Protein AF-A0A3M9YGZ4-F1 (afdb_monomer)

pLDDT: mean 91.63, std 4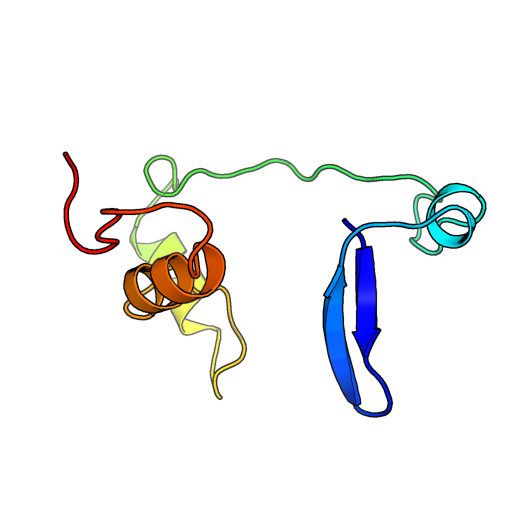.52, range [63.75, 95.88]

Radius of gyration: 16.5 Å; Cα contacts (8 Å, |Δi|>4): 45; chains: 1; bounding box: 38×33×35 Å

Foldseek 3Di:
DDWDDDPDDDTDDDDDDPCCCVAVPDPVRDDDDDDDADPVRPPDVVVVVVQQVVDDPPPDPCPPPNVQVVVCVVCDPVDPPDRSVDDD

Solvent-accessible surface area (backbone atoms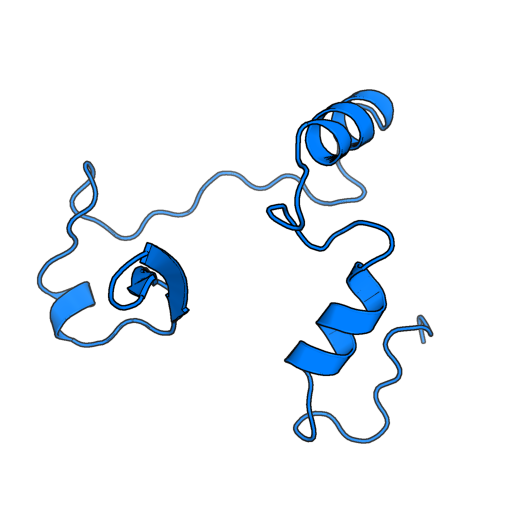 only — not comparable to full-atom values): 5944 Å² total; per-residue (Å²): 113,40,84,42,76,46,84,94,81,50,68,47,78,43,80,64,51,71,64,52,72,76,53,42,84,55,96,78,58,54,96,80,81,76,91,82,75,50,89,93,59,53,96,42,68,69,57,53,51,52,60,59,68,72,41,60,95,90,53,66,81,66,76,60,93,50,25,42,61,53,48,44,64,71,44,54,85,80,48,82,91,71,55,59,87,61,92,129

Mean predicted aligned error: 4.49 Å

Structure (mmCIF, N/CA/C/O backbone):
data_AF-A0A3M9YGZ4-F1
#
_entry.id   AF-A0A3M9YGZ4-F1
#
loop_
_atom_site.group_PDB
_atom_site.id
_atom_site.type_symbol
_atom_site.label_atom_id
_atom_site.label_alt_id
_atom_site.label_comp_id
_atom_site.label_asym_id
_atom_site.label_entity_id
_atom_site.label_seq_id
_atom_site.pdbx_PDB_ins_code
_atom_site.Cartn_x
_atom_site.Cartn_y
_atom_site.Cartn_z
_atom_site.occupancy
_atom_site.B_iso_or_equiv
_atom_site.auth_seq_id
_atom_site.auth_comp_id
_atom_site.auth_asym_id
_atom_site.auth_atom_id
_atom_site.pdbx_PDB_model_num
ATOM 1 N N . MET A 1 1 ? 9.738 -3.274 -3.684 1.00 93.00 1 MET A N 1
ATOM 2 C CA . MET A 1 1 ? 8.690 -2.346 -4.153 1.00 93.00 1 MET A CA 1
ATOM 3 C C . MET A 1 1 ? 9.301 -0.963 -4.213 1.00 93.00 1 MET A C 1
ATOM 5 O O . MET A 1 1 ? 10.039 -0.629 -3.292 1.00 93.00 1 MET A O 1
ATOM 9 N N . VAL A 1 2 ? 9.019 -0.193 -5.257 1.00 94.50 2 VAL A N 1
ATOM 10 C CA . VAL A 1 2 ? 9.396 1.224 -5.336 1.00 94.50 2 VAL A CA 1
ATOM 11 C C . VAL A 1 2 ? 8.143 2.073 -5.439 1.00 94.50 2 VAL A C 1
ATOM 13 O O . VAL A 1 2 ? 7.200 1.686 -6.123 1.00 94.50 2 VAL A O 1
ATOM 16 N N . TYR A 1 3 ? 8.140 3.205 -4.743 1.00 92.38 3 TYR A N 1
ATOM 17 C CA . TYR A 1 3 ? 7.170 4.272 -4.945 1.00 92.38 3 TYR A CA 1
ATOM 18 C C . TYR A 1 3 ? 7.811 5.270 -5.899 1.00 92.38 3 TYR A C 1
ATOM 20 O O . TYR A 1 3 ? 8.829 5.867 -5.553 1.00 92.38 3 TYR A O 1
ATOM 28 N N . HIS A 1 4 ? 7.269 5.407 -7.103 1.00 89.88 4 HIS A N 1
ATOM 29 C CA . HIS A 1 4 ? 7.840 6.291 -8.113 1.00 89.88 4 HIS A CA 1
ATOM 30 C C . HIS A 1 4 ? 6.783 7.224 -8.668 1.00 89.88 4 HIS A C 1
ATOM 32 O O . HIS A 1 4 ? 5.588 6.928 -8.635 1.00 89.88 4 HIS A O 1
ATOM 38 N N . LYS A 1 5 ? 7.244 8.352 -9.206 1.00 89.00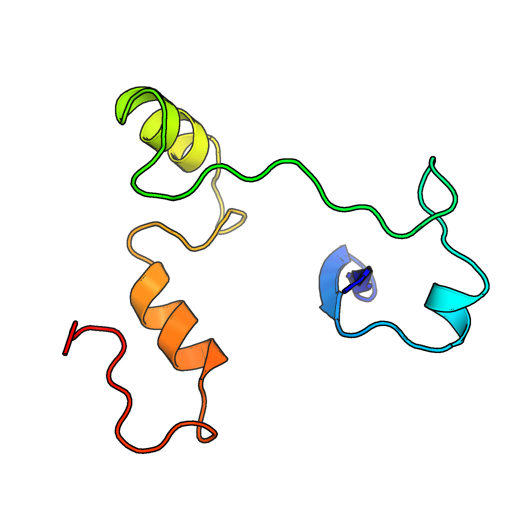 5 LYS A N 1
ATOM 39 C CA . LYS A 1 5 ? 6.391 9.228 -9.993 1.00 89.00 5 LYS A CA 1
ATOM 40 C C . LYS A 1 5 ? 6.032 8.514 -11.293 1.00 89.00 5 LYS A C 1
ATOM 42 O O . LYS A 1 5 ? 6.918 8.100 -12.044 1.00 89.00 5 LYS A O 1
ATOM 47 N N . ASP A 1 6 ? 4.740 8.364 -11.532 1.00 84.69 6 ASP A N 1
ATOM 48 C CA . ASP A 1 6 ? 4.207 7.887 -12.793 1.00 84.69 6 ASP A CA 1
ATOM 49 C C . ASP A 1 6 ? 3.897 9.092 -13.682 1.00 84.69 6 ASP A C 1
ATOM 51 O O . ASP A 1 6 ? 3.042 9.937 -13.386 1.00 84.69 6 ASP A O 1
ATOM 55 N N . SER A 1 7 ? 4.652 9.186 -14.774 1.00 81.81 7 SER A N 1
ATOM 56 C CA . SER A 1 7 ? 4.496 10.221 -15.789 1.00 81.81 7 SER A CA 1
ATOM 57 C C . SER A 1 7 ? 4.456 11.639 -15.186 1.00 81.81 7 SER A C 1
ATOM 59 O O . SER A 1 7 ? 5.321 12.025 -14.394 1.00 81.81 7 SER A O 1
ATOM 61 N N . ALA A 1 8 ? 3.487 12.468 -15.590 1.00 78.69 8 ALA A N 1
ATOM 62 C CA . ALA A 1 8 ? 3.496 13.894 -15.288 1.00 78.69 8 ALA A CA 1
ATOM 63 C C . ALA A 1 8 ? 2.983 14.270 -13.884 1.00 78.69 8 ALA A C 1
ATOM 65 O O . ALA A 1 8 ? 3.293 15.379 -13.441 1.00 78.69 8 ALA A O 1
ATOM 66 N N . GLY A 1 9 ? 2.255 13.410 -13.154 1.00 81.12 9 GLY A N 1
ATOM 67 C CA . GLY A 1 9 ? 1.494 13.908 -11.995 1.00 81.12 9 GLY A CA 1
ATOM 68 C C . GLY A 1 9 ? 1.114 12.946 -10.872 1.00 81.12 9 GLY A C 1
ATOM 69 O O . GLY A 1 9 ? 0.845 13.431 -9.776 1.00 81.12 9 GLY A O 1
ATOM 70 N N . THR A 1 10 ? 1.106 11.631 -11.075 1.00 88.06 10 THR A N 1
ATOM 71 C CA . THR A 1 10 ? 0.717 10.673 -10.025 1.00 88.06 10 THR A CA 1
ATOM 72 C C . THR A 1 10 ? 1.923 9.878 -9.550 1.00 88.06 10 THR A C 1
ATOM 74 O O . THR A 1 10 ? 3.021 10.005 -10.087 1.00 88.06 10 THR A O 1
ATOM 77 N N . HIS A 1 11 ? 1.751 9.103 -8.487 1.00 90.81 11 HIS A N 1
ATOM 78 C CA . HIS A 1 11 ? 2.738 8.115 -8.079 1.00 90.81 11 HIS A CA 1
ATOM 79 C C . HIS A 1 11 ? 2.076 6.749 -8.021 1.00 90.81 11 HIS A C 1
ATOM 81 O O . HIS A 1 11 ? 0.889 6.646 -7.705 1.00 90.81 11 HIS A O 1
ATOM 87 N N . CYS A 1 12 ? 2.851 5.706 -8.287 1.00 92.25 12 CYS A N 1
ATOM 88 C CA . CYS A 1 12 ? 2.395 4.335 -8.141 1.00 92.25 12 CYS A CA 1
ATOM 89 C C . CYS A 1 12 ? 3.506 3.440 -7.589 1.00 92.25 12 CYS A C 1
ATOM 91 O O . CYS A 1 12 ? 4.683 3.814 -7.505 1.00 92.25 12 CYS A O 1
ATOM 93 N N . PHE A 1 13 ? 3.087 2.257 -7.147 1.00 93.19 13 PHE A N 1
ATOM 94 C CA . PHE A 1 13 ? 3.994 1.205 -6.732 1.00 93.19 13 PHE A CA 1
ATOM 95 C C . PHE A 1 13 ? 4.269 0.260 -7.895 1.00 93.19 13 PHE A C 1
ATOM 97 O O . PHE A 1 13 ? 3.353 -0.129 -8.616 1.00 93.19 13 PHE A O 1
ATOM 104 N N . ARG A 1 14 ? 5.524 -0.169 -8.026 1.00 94.25 14 ARG A N 1
ATOM 105 C CA . ARG A 1 14 ? 5.914 -1.259 -8.929 1.00 94.25 14 ARG A CA 1
ATOM 106 C C . ARG A 1 14 ? 7.035 -2.103 -8.336 1.00 94.25 14 ARG A C 1
ATOM 108 O O . ARG A 1 14 ? 7.715 -1.706 -7.377 1.00 94.25 14 ARG A O 1
ATOM 115 N N . PHE A 1 15 ? 7.271 -3.263 -8.940 1.00 95.44 15 PHE A N 1
ATOM 116 C CA . PHE A 1 15 ? 8.474 -4.037 -8.663 1.00 95.44 15 PHE A CA 1
ATOM 117 C C . PHE A 1 15 ? 9.730 -3.233 -9.023 1.00 95.44 15 PHE A C 1
ATOM 119 O O . PHE A 1 15 ? 9.754 -2.480 -10.000 1.00 95.44 15 PHE A O 1
ATOM 126 N N . ALA A 1 16 ? 10.752 -3.369 -8.178 1.00 94.94 16 ALA A N 1
ATOM 127 C CA . ALA A 1 16 ? 12.050 -2.747 -8.403 1.00 94.94 16 ALA A CA 1
ATOM 128 C C . ALA A 1 16 ? 12.760 -3.433 -9.579 1.00 94.94 16 ALA A C 1
ATOM 130 O O . ALA A 1 16 ? 12.578 -4.633 -9.786 1.00 94.94 16 ALA A O 1
ATOM 131 N N . ASN A 1 17 ? 13.577 -2.682 -10.307 1.00 93.75 17 ASN A N 1
ATOM 132 C CA . ASN A 1 17 ? 14.506 -3.191 -11.311 1.00 93.75 17 ASN A CA 1
ATOM 133 C C . ASN A 1 17 ? 15.965 -2.954 -10.870 1.00 93.75 17 ASN A C 1
ATOM 135 O O . ASN A 1 17 ? 16.217 -2.382 -9.808 1.00 93.75 17 ASN A O 1
ATOM 139 N N . ASP A 1 18 ? 16.929 -3.372 -11.693 1.00 95.88 18 ASP A N 1
ATOM 140 C CA . ASP A 1 18 ? 18.359 -3.258 -11.373 1.00 95.88 18 ASP A CA 1
ATOM 141 C C . ASP A 1 18 ? 18.823 -1.810 -11.142 1.00 95.88 18 ASP A C 1
ATOM 143 O O . ASP A 1 18 ? 19.695 -1.573 -10.306 1.00 95.88 18 ASP A O 1
ATOM 147 N N . ALA A 1 19 ? 18.224 -0.830 -11.830 1.00 91.94 19 ALA A N 1
ATOM 148 C CA . ALA A 1 19 ? 18.549 0.582 -11.636 1.00 91.94 19 ALA A CA 1
ATOM 149 C C . ALA A 1 19 ? 18.081 1.083 -10.261 1.00 91.94 19 ALA A C 1
ATOM 151 O O . ALA A 1 19 ? 18.834 1.768 -9.573 1.00 91.94 19 ALA A O 1
ATOM 152 N N . ASP A 1 20 ? 16.884 0.676 -9.826 1.00 93.44 20 ASP A N 1
ATOM 153 C CA . ASP A 1 20 ? 16.372 1.013 -8.493 1.00 93.44 20 ASP A CA 1
ATOM 154 C C . ASP A 1 20 ? 17.226 0.374 -7.381 1.00 93.44 20 ASP A C 1
ATOM 156 O O . ASP A 1 20 ? 17.417 0.961 -6.317 1.00 93.44 20 ASP A O 1
ATOM 160 N N . ILE A 1 21 ? 17.735 -0.842 -7.617 1.00 92.44 21 ILE A N 1
ATOM 161 C CA . ILE A 1 21 ? 18.572 -1.573 -6.654 1.00 92.44 21 ILE A CA 1
ATOM 162 C C . ILE A 1 21 ? 19.964 -0.941 -6.551 1.00 92.44 21 ILE A C 1
ATOM 164 O O . ILE A 1 21 ? 20.486 -0.786 -5.448 1.00 92.44 21 ILE A O 1
ATOM 168 N N . GLY A 1 22 ? 20.561 -0.577 -7.688 1.00 90.50 22 GLY A N 1
ATOM 169 C CA . GLY A 1 22 ? 21.891 0.032 -7.751 1.00 90.50 22 GLY A CA 1
ATOM 170 C C . GLY A 1 22 ? 21.933 1.511 -7.355 1.00 90.50 22 GLY A C 1
ATOM 171 O O . GLY A 1 22 ? 23.012 2.022 -7.062 1.00 90.50 22 GLY A O 1
ATOM 172 N N . GLY A 1 23 ? 20.784 2.194 -7.335 1.00 89.88 23 GLY A N 1
ATOM 173 C CA . GLY A 1 23 ? 20.680 3.635 -7.102 1.00 89.88 23 GLY A CA 1
ATOM 174 C C . GLY A 1 23 ? 19.448 4.018 -6.288 1.00 89.88 23 GLY A C 1
ATOM 175 O O . GLY A 1 23 ? 18.575 4.722 -6.782 1.00 89.88 23 GLY A O 1
ATOM 176 N N . VAL A 1 24 ? 19.370 3.566 -5.033 1.00 92.25 24 VAL A N 1
ATOM 177 C CA . VAL A 1 24 ? 18.249 3.913 -4.148 1.00 92.25 24 VAL A CA 1
ATOM 178 C C . VA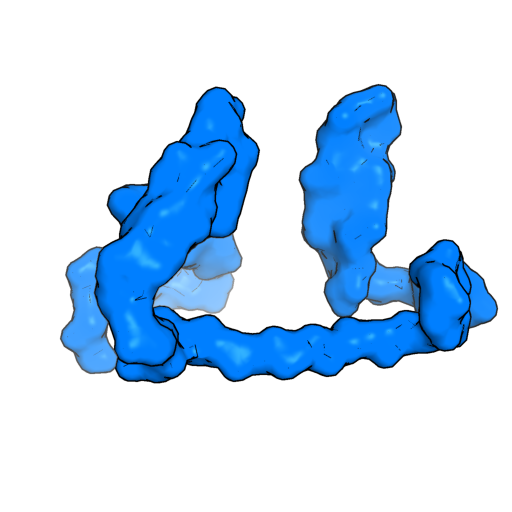L A 1 24 ? 18.232 5.422 -3.865 1.00 92.25 24 VAL A C 1
ATOM 180 O O . VAL A 1 24 ? 19.141 5.949 -3.229 1.00 92.25 24 VAL A O 1
ATOM 183 N N . GLU A 1 25 ? 17.170 6.109 -4.288 1.00 90.00 25 GLU A N 1
ATOM 184 C CA . GLU A 1 25 ? 17.064 7.579 -4.225 1.00 90.00 25 GLU A CA 1
ATOM 185 C C . GLU A 1 25 ? 16.548 8.133 -2.885 1.00 90.00 25 GLU A C 1
ATOM 187 O O . GLU A 1 25 ? 16.551 9.345 -2.661 1.00 90.00 25 GLU A O 1
ATOM 192 N N . ASN A 1 26 ? 16.056 7.275 -1.986 1.00 89.62 26 ASN A N 1
ATOM 193 C CA . ASN A 1 26 ? 15.547 7.739 -0.698 1.00 89.62 26 ASN A CA 1
ATOM 194 C C . ASN A 1 26 ? 16.679 8.250 0.211 1.00 89.62 26 ASN A C 1
ATOM 196 O O . ASN A 1 26 ? 17.850 7.921 0.039 1.00 89.62 26 ASN A O 1
ATOM 200 N N . PHE A 1 27 ? 16.311 9.028 1.231 1.00 90.44 27 PHE A N 1
ATOM 201 C CA . PHE A 1 27 ? 17.264 9.632 2.167 1.00 90.44 27 PHE A CA 1
ATOM 202 C C . PHE A 1 27 ? 18.218 8.621 2.830 1.00 90.44 27 PHE A C 1
ATOM 204 O O . PHE A 1 27 ? 19.354 8.964 3.146 1.00 90.44 27 PHE A O 1
ATOM 211 N N . SER A 1 28 ? 17.777 7.378 3.046 1.00 91.62 28 SER A N 1
ATOM 212 C CA . SER A 1 28 ? 18.591 6.336 3.677 1.00 91.62 28 SER A CA 1
ATOM 213 C C . SER A 1 28 ? 19.501 5.576 2.707 1.00 91.62 28 SER A C 1
ATOM 215 O O . SER A 1 28 ? 20.235 4.698 3.162 1.00 91.62 28 SER A O 1
ATOM 217 N N . GLY A 1 29 ? 19.434 5.842 1.396 1.00 92.94 29 GLY A N 1
ATOM 218 C CA . GLY A 1 29 ? 20.221 5.149 0.367 1.00 92.94 29 GLY A CA 1
ATOM 219 C C . GLY A 1 29 ? 20.052 3.625 0.377 1.00 92.94 29 GLY A C 1
ATOM 220 O O . GLY A 1 29 ? 20.973 2.894 0.025 1.00 92.94 29 GLY A O 1
ATOM 221 N N . SER A 1 30 ? 18.915 3.122 0.865 1.00 94.44 30 SER A N 1
ATOM 222 C CA . SER A 1 30 ? 18.695 1.692 1.120 1.00 94.44 30 SER A CA 1
ATOM 223 C C . SER A 1 30 ? 17.212 1.326 1.095 1.00 94.44 30 SER A C 1
ATOM 225 O O . SER A 1 30 ? 16.345 2.163 1.361 1.00 94.44 30 SER A O 1
ATOM 227 N N . PHE A 1 31 ? 16.898 0.064 0.781 1.00 93.81 31 PHE A N 1
ATOM 228 C CA . PHE A 1 31 ? 15.536 -0.446 0.934 1.00 93.81 31 PHE A CA 1
ATOM 229 C C . PHE A 1 31 ? 15.127 -0.390 2.404 1.00 93.81 31 PHE A C 1
ATOM 231 O O . PHE A 1 31 ? 15.827 -0.896 3.280 1.00 93.81 31 PHE A O 1
ATOM 238 N N . TYR A 1 32 ? 13.970 0.210 2.661 1.00 92.25 32 TYR A N 1
ATOM 239 C CA . TYR A 1 32 ? 13.463 0.424 4.006 1.00 92.25 32 TYR A CA 1
ATOM 240 C C . TYR A 1 32 ? 12.193 -0.389 4.243 1.00 92.25 32 TYR A C 1
ATOM 242 O O . TYR A 1 32 ? 11.322 -0.480 3.376 1.00 92.25 32 TYR A O 1
ATOM 250 N N . LYS A 1 33 ? 12.081 -0.952 5.446 1.00 92.81 33 LYS A N 1
ATOM 251 C CA . LYS A 1 33 ? 10.864 -1.588 5.941 1.00 92.81 33 LYS A CA 1
ATOM 252 C C . LYS A 1 33 ? 10.414 -0.852 7.195 1.00 92.81 33 LYS A C 1
ATOM 254 O O . LYS A 1 33 ? 11.056 -0.957 8.238 1.00 92.81 33 LYS A O 1
ATOM 259 N N . SER A 1 34 ? 9.308 -0.125 7.084 1.00 90.81 34 SER A N 1
ATOM 260 C CA . SER A 1 34 ? 8.687 0.546 8.223 1.00 90.81 34 SER A CA 1
ATOM 261 C C . SER A 1 34 ? 8.188 -0.470 9.257 1.00 90.81 34 SER A C 1
ATOM 263 O O . SER A 1 34 ? 7.774 -1.573 8.878 1.00 90.81 34 SER A O 1
ATOM 265 N N . PRO A 1 35 ? 8.144 -0.104 10.549 1.00 94.12 35 PRO A N 1
ATOM 266 C CA . PRO A 1 35 ? 7.301 -0.796 11.517 1.00 94.12 35 PRO A CA 1
ATOM 267 C C . PRO A 1 35 ? 5.855 -0.861 11.011 1.00 94.12 35 PRO A C 1
ATOM 269 O O . PRO A 1 35 ? 5.355 0.100 10.426 1.00 94.12 35 PRO A O 1
ATOM 272 N N . LEU A 1 36 ? 5.192 -1.998 11.222 1.00 92.19 36 LEU A N 1
ATOM 273 C CA . LEU A 1 36 ? 3.836 -2.245 10.735 1.00 92.19 36 LEU A CA 1
ATOM 274 C C . LEU A 1 36 ? 2.858 -2.332 11.903 1.00 92.19 36 LEU A C 1
ATOM 276 O O . LEU A 1 36 ? 3.170 -2.917 12.940 1.00 92.19 36 LEU A O 1
ATOM 280 N N . VAL A 1 37 ? 1.659 -1.796 11.695 1.00 91.62 37 VAL A N 1
ATOM 281 C CA . VAL A 1 37 ? 0.514 -1.959 12.594 1.00 91.62 37 VAL A CA 1
ATOM 282 C C . VAL A 1 37 ? -0.550 -2.733 11.829 1.00 91.62 37 VAL A C 1
ATOM 284 O O . VAL A 1 37 ? -1.054 -2.260 10.812 1.00 91.62 37 VAL A O 1
ATOM 287 N N . GLY A 1 38 ? -0.855 -3.948 12.285 1.00 91.44 38 GLY A N 1
ATOM 288 C CA . GLY A 1 38 ? -1.900 -4.775 11.683 1.00 91.44 38 GLY A CA 1
ATOM 289 C C . GLY A 1 38 ? -3.293 -4.196 11.930 1.00 91.44 38 GLY A C 1
ATOM 290 O O . GLY A 1 38 ? -3.516 -3.528 12.939 1.00 91.44 38 GLY A O 1
ATOM 291 N N . TRP A 1 39 ? -4.249 -4.487 11.042 1.00 91.31 39 TRP A N 1
ATOM 292 C CA . TRP A 1 39 ? -5.629 -3.986 11.140 1.00 91.31 39 TRP A CA 1
ATOM 293 C C . TRP A 1 39 ? -6.294 -4.290 12.492 1.00 91.31 39 TRP A C 1
ATOM 295 O O . TRP A 1 39 ? -6.925 -3.413 13.084 1.00 91.31 39 TRP A O 1
ATOM 305 N N . LEU A 1 40 ? -6.089 -5.508 13.005 1.00 91.12 40 LEU A N 1
ATOM 306 C CA . LEU A 1 40 ? -6.589 -5.974 14.307 1.00 91.12 40 LEU A CA 1
ATOM 307 C C . LEU A 1 40 ? -5.672 -5.606 15.488 1.00 91.12 40 LEU A C 1
ATOM 309 O O . LEU A 1 40 ? -5.979 -5.923 16.631 1.00 91.12 40 LEU A O 1
ATOM 313 N N . SER A 1 41 ? -4.537 -4.954 15.226 1.00 93.75 41 SER A N 1
ATOM 314 C CA . SER A 1 41 ? -3.538 -4.564 16.233 1.00 93.75 41 SER A CA 1
ATOM 315 C C . SER A 1 41 ? -3.415 -3.0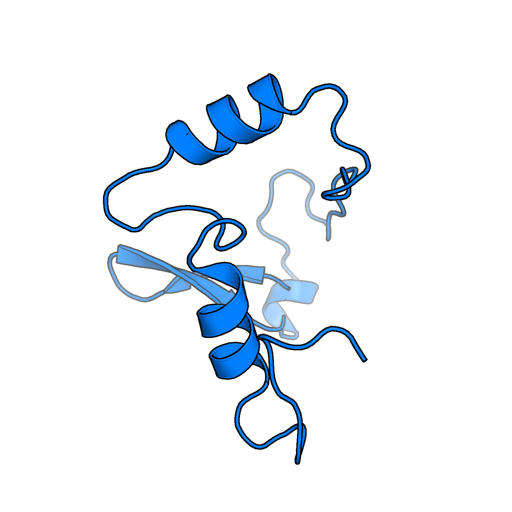47 16.385 1.00 93.75 41 SER A C 1
ATOM 317 O O . SER A 1 41 ? -2.449 -2.560 16.974 1.00 93.75 41 SER A O 1
ATOM 319 N N . TRP A 1 42 ? -4.374 -2.286 15.852 1.00 92.88 42 TRP A N 1
ATOM 320 C CA . TRP A 1 42 ? -4.445 -0.851 16.092 1.00 92.88 42 TRP A CA 1
ATOM 321 C C . TRP A 1 42 ? -4.630 -0.573 17.589 1.00 92.88 42 TRP A C 1
ATOM 323 O O . TRP A 1 42 ? -5.477 -1.208 18.215 1.00 92.88 42 TRP A O 1
ATOM 333 N N . PRO A 1 43 ? -3.905 0.401 18.173 1.00 92.75 43 PRO A N 1
ATOM 334 C CA . PRO A 1 43 ? -4.026 0.707 19.601 1.00 92.75 43 PRO A CA 1
ATOM 335 C C . PRO A 1 43 ? -5.442 1.122 20.023 1.00 92.75 43 PRO A C 1
ATOM 337 O O . PRO A 1 43 ? -5.839 0.920 21.167 1.00 92.75 43 PRO A O 1
ATOM 340 N N . ASN A 1 44 ? -6.183 1.749 19.107 1.00 93.38 44 ASN A N 1
ATOM 341 C CA . ASN A 1 44 ? -7.555 2.199 19.298 1.00 93.38 44 ASN A CA 1
ATOM 342 C C . ASN A 1 44 ? -8.236 2.311 17.923 1.00 93.38 44 ASN A C 1
ATOM 344 O O . ASN A 1 44 ? -7.655 2.859 16.983 1.00 93.38 44 ASN A O 1
ATOM 348 N N . GLU A 1 45 ? -9.473 1.832 17.807 1.00 93.69 45 GLU A N 1
ATOM 349 C CA . GLU A 1 45 ? -10.278 1.954 16.591 1.00 93.69 45 GLU A CA 1
ATOM 350 C C . GLU A 1 45 ? -10.521 3.413 16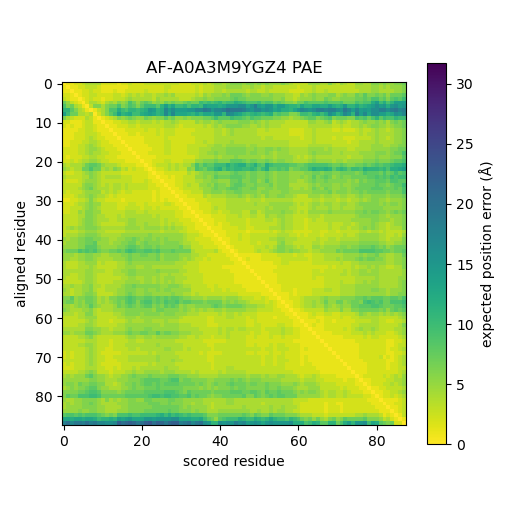.167 1.00 93.69 45 GLU A C 1
ATOM 352 O O . GLU A 1 45 ? -10.418 3.732 14.986 1.00 93.69 45 GLU A O 1
ATOM 357 N N . GLY A 1 46 ? -10.753 4.325 17.111 1.00 95.19 46 GLY A N 1
ATOM 358 C CA . GLY A 1 46 ? -10.908 5.751 16.829 1.00 95.19 46 GLY A CA 1
ATOM 359 C C . GLY A 1 46 ? -9.659 6.376 16.194 1.00 95.19 46 GLY A C 1
ATOM 360 O O . GLY A 1 46 ? -9.782 7.272 15.358 1.00 95.19 46 GLY A O 1
ATOM 361 N N . LEU A 1 47 ? -8.453 5.875 16.507 1.00 94.31 47 LEU A N 1
ATOM 362 C CA . LEU A 1 47 ? -7.222 6.307 15.826 1.00 94.31 47 LEU A CA 1
ATOM 363 C C . LEU A 1 47 ? -7.181 5.815 14.378 1.00 94.31 47 LEU A C 1
ATOM 365 O O . LEU A 1 47 ? -6.813 6.578 13.487 1.00 94.31 47 LEU A O 1
ATOM 369 N N . ARG A 1 48 ? -7.597 4.565 14.136 1.00 94.00 48 ARG A N 1
ATOM 370 C CA . ARG A 1 48 ? -7.714 3.997 12.786 1.00 94.00 48 ARG A CA 1
ATOM 371 C C . ARG A 1 48 ? -8.703 4.800 11.943 1.00 94.00 48 ARG A C 1
ATOM 373 O O . ARG A 1 48 ? -8.372 5.192 10.831 1.00 94.00 48 ARG A O 1
ATOM 380 N N . GLN A 1 49 ? -9.878 5.098 12.495 1.00 93.12 49 GLN A N 1
ATOM 381 C CA . GLN A 1 49 ? -10.910 5.902 11.833 1.00 93.12 49 GLN A CA 1
ATOM 382 C C . GLN A 1 49 ? -10.434 7.333 11.558 1.00 93.12 49 GLN A C 1
ATOM 384 O O . GLN A 1 49 ? -10.646 7.842 10.464 1.00 93.12 49 GLN A O 1
ATOM 389 N N . THR A 1 50 ? -9.736 7.961 12.511 1.00 93.94 50 THR A N 1
ATOM 390 C CA . THR A 1 50 ? -9.144 9.297 12.317 1.00 93.94 50 THR A CA 1
ATOM 391 C C . THR A 1 50 ? -8.112 9.290 11.187 1.00 93.94 50 THR A C 1
ATOM 393 O O . THR A 1 50 ? -8.110 10.194 10.358 1.00 93.94 50 THR A O 1
ATOM 396 N N . MET A 1 51 ? -7.250 8.269 11.133 1.00 92.31 51 MET A N 1
ATOM 397 C CA . MET A 1 51 ? -6.257 8.118 10.068 1.00 92.31 51 MET A CA 1
ATOM 398 C C . MET A 1 51 ? -6.925 7.946 8.700 1.00 92.31 51 MET A C 1
ATOM 400 O O . MET A 1 51 ? -6.562 8.656 7.768 1.00 92.31 51 MET A O 1
ATOM 404 N N . LEU A 1 52 ? -7.922 7.062 8.585 1.00 92.69 52 LEU A N 1
ATOM 405 C CA . LEU A 1 52 ? -8.641 6.832 7.327 1.00 92.69 52 LEU A CA 1
ATOM 406 C C . LEU A 1 52 ? -9.433 8.073 6.886 1.00 92.69 52 LEU A C 1
ATOM 408 O O . LEU A 1 52 ? -9.353 8.470 5.730 1.00 92.69 52 LEU A O 1
ATOM 412 N N . GLY A 1 53 ? -10.117 8.747 7.813 1.00 93.50 53 GLY A N 1
ATOM 413 C CA . GLY A 1 53 ? -10.906 9.949 7.525 1.00 93.50 53 GLY A CA 1
ATOM 414 C C . GLY A 1 53 ? -10.084 11.196 7.183 1.00 93.50 53 GLY A C 1
ATOM 415 O O . GLY A 1 53 ? -10.648 12.187 6.723 1.00 93.50 53 GLY A O 1
ATOM 416 N N . ALA A 1 54 ? -8.762 11.174 7.389 1.00 94.88 54 ALA A N 1
ATOM 417 C CA . ALA A 1 54 ? -7.872 12.259 6.967 1.00 94.88 54 ALA A CA 1
ATOM 418 C C . ALA A 1 54 ? -7.647 12.287 5.442 1.00 94.88 54 ALA A C 1
ATOM 420 O O . ALA A 1 54 ? -7.167 13.286 4.901 1.00 94.88 54 ALA A O 1
ATOM 421 N N . PHE A 1 55 ? -7.983 11.198 4.752 1.00 92.62 55 PHE A N 1
ATOM 422 C CA . PHE A 1 55 ? -7.866 11.054 3.309 1.00 92.62 55 PHE A CA 1
ATOM 423 C C . PHE A 1 55 ? -9.165 11.468 2.607 1.00 92.62 55 PHE A C 1
ATOM 425 O O . PHE A 1 55 ? -10.264 11.280 3.119 1.00 92.62 55 PHE A O 1
ATOM 432 N N . SER A 1 56 ? -9.051 12.073 1.424 1.00 90.12 56 SER A N 1
ATOM 433 C CA . SER A 1 56 ? -10.206 12.512 0.630 1.00 90.12 56 SER A CA 1
ATOM 434 C C . SER A 1 56 ? -9.866 12.555 -0.861 1.00 90.12 56 SER A C 1
ATOM 436 O O . SER A 1 56 ? -8.708 12.408 -1.255 1.00 90.12 56 SER A O 1
ATOM 438 N N . GLY A 1 57 ? -10.881 12.712 -1.716 1.00 86.94 57 GLY A N 1
ATOM 439 C CA . GLY A 1 57 ? -10.682 12.798 -3.169 1.00 86.94 57 GLY A CA 1
ATOM 440 C C . GLY A 1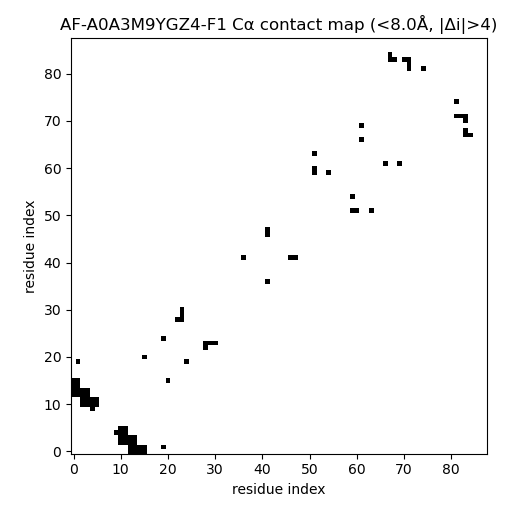 57 ? -10.168 11.503 -3.811 1.00 86.94 57 GLY A C 1
ATOM 441 O O . GLY A 1 57 ? -9.502 11.555 -4.839 1.00 86.94 57 GLY A O 1
ATOM 442 N N . GLY A 1 58 ? -10.435 10.347 -3.191 1.00 84.06 58 GLY A N 1
ATOM 443 C CA . GLY A 1 58 ? -9.994 9.031 -3.669 1.00 84.06 58 GLY A CA 1
ATOM 444 C C . GLY A 1 58 ? -8.521 8.703 -3.392 1.00 84.06 58 GLY A C 1
ATOM 445 O O . GLY A 1 58 ? -8.072 7.609 -3.739 1.00 84.06 58 GLY A O 1
ATOM 446 N N . VAL A 1 59 ? -7.780 9.611 -2.749 1.00 87.50 59 VAL A N 1
ATOM 447 C CA . VAL A 1 59 ? -6.368 9.436 -2.388 1.00 87.50 59 VAL A CA 1
ATOM 448 C C . VAL A 1 59 ? -6.283 8.949 -0.948 1.00 87.50 59 VAL A C 1
ATOM 450 O O . VAL A 1 59 ? -6.459 9.750 -0.039 1.00 87.50 59 VAL A O 1
ATOM 453 N N . GLY A 1 60 ? -5.996 7.664 -0.739 1.00 91.56 60 GLY A N 1
ATOM 454 C CA . GLY A 1 60 ? -5.867 7.065 0.591 1.00 91.56 60 GLY A CA 1
ATOM 455 C C . GLY A 1 60 ? -5.594 5.557 0.546 1.00 91.56 60 GLY A C 1
ATOM 456 O O . GLY A 1 60 ? -5.658 4.952 -0.531 1.00 91.56 60 GLY A O 1
ATOM 457 N N . PRO A 1 61 ? -5.253 4.943 1.693 1.00 92.06 61 PRO A N 1
ATOM 458 C CA . PRO A 1 61 ? -5.135 3.496 1.804 1.00 92.06 61 PRO A CA 1
ATOM 459 C C . PRO A 1 61 ? -6.502 2.835 1.596 1.00 92.06 61 PRO A C 1
ATOM 461 O O . PRO A 1 61 ? -7.476 3.200 2.242 1.00 92.06 61 PRO A O 1
ATOM 464 N N . LYS A 1 62 ? -6.552 1.826 0.726 1.00 93.19 62 LYS A N 1
ATOM 465 C CA . LYS A 1 62 ? -7.780 1.116 0.336 1.00 93.19 62 LYS A CA 1
ATOM 466 C C . LYS A 1 62 ? -8.119 -0.005 1.314 1.00 93.19 62 LYS A C 1
ATOM 468 O O . LYS A 1 62 ? -8.121 -1.176 0.951 1.00 93.19 62 LYS A O 1
ATOM 473 N N . LEU A 1 63 ? -8.259 0.364 2.584 1.00 91.62 63 LEU A N 1
ATOM 474 C CA . LEU A 1 63 ? -8.468 -0.548 3.719 1.00 91.62 63 LEU A CA 1
ATOM 475 C C . LEU A 1 63 ? -9.839 -0.350 4.388 1.00 91.62 63 LEU A C 1
ATOM 477 O O . LEU A 1 63 ? -10.094 -0.912 5.447 1.00 91.62 63 LEU A O 1
ATOM 481 N N . ASP A 1 64 ? -10.680 0.496 3.810 1.00 88.69 64 ASP A N 1
ATOM 482 C CA . ASP A 1 64 ? -12.031 0.840 4.238 1.00 88.69 64 ASP A CA 1
ATOM 483 C C . ASP A 1 64 ? -13.074 0.044 3.430 1.00 88.69 64 ASP A C 1
ATOM 485 O O . ASP A 1 64 ? -12.884 -1.146 3.169 1.00 88.69 64 ASP A O 1
ATOM 489 N N . ASP A 1 65 ? -14.191 0.669 3.056 1.00 90.12 65 ASP A N 1
ATOM 490 C CA . ASP A 1 65 ? -15.240 0.056 2.239 1.00 90.12 65 ASP A CA 1
ATOM 491 C C . ASP A 1 65 ? -14.769 -0.291 0.814 1.00 90.12 65 ASP A C 1
ATOM 493 O O . ASP A 1 65 ? -15.400 -1.106 0.141 1.00 90.12 65 ASP A O 1
ATOM 497 N N . GLU A 1 66 ? -13.620 0.236 0.377 1.00 93.00 66 GLU A N 1
ATOM 498 C CA . GLU A 1 66 ? -12.985 -0.127 -0.892 1.00 93.00 66 GLU A CA 1
ATOM 499 C C . GLU A 1 66 ? -12.199 -1.456 -0.829 1.00 93.00 66 GLU A C 1
ATOM 501 O O . GLU A 1 66 ? -11.832 -1.989 -1.881 1.00 93.00 66 GLU A O 1
ATOM 506 N N . PHE A 1 67 ? -11.921 -2.008 0.362 1.00 93.88 67 PHE A N 1
ATOM 507 C CA . PHE A 1 67 ? -10.956 -3.107 0.533 1.00 93.88 67 PHE A CA 1
ATOM 508 C C . PHE A 1 67 ? -11.286 -4.350 -0.300 1.00 93.88 67 PHE A C 1
ATOM 510 O O . PHE A 1 67 ? -10.435 -4.811 -1.060 1.00 93.88 67 PHE A O 1
ATOM 517 N N . ALA A 1 68 ? -12.515 -4.869 -0.211 1.00 95.50 68 ALA A N 1
ATOM 518 C CA . ALA A 1 68 ? -12.910 -6.081 -0.935 1.00 95.50 68 ALA A CA 1
ATOM 519 C C . ALA A 1 68 ? -12.811 -5.893 -2.460 1.00 95.50 68 ALA A C 1
ATOM 521 O O . ALA A 1 68 ? -12.256 -6.734 -3.168 1.00 95.50 68 ALA A O 1
ATOM 522 N N . GLY A 1 69 ? -13.260 -4.740 -2.969 1.00 95.31 69 GLY A N 1
ATOM 523 C CA . GLY A 1 69 ? -13.145 -4.409 -4.390 1.00 95.31 69 GLY A CA 1
ATOM 524 C C . GLY A 1 69 ? -11.689 -4.356 -4.856 1.00 95.31 69 GLY A C 1
ATOM 525 O O . GLY A 1 69 ? -11.335 -4.958 -5.869 1.00 95.31 69 GLY A O 1
ATOM 526 N N . LYS A 1 70 ? -10.813 -3.698 -4.085 1.00 95.38 70 LYS A N 1
ATOM 527 C CA . LYS A 1 70 ? -9.381 -3.609 -4.412 1.00 95.38 70 LYS A CA 1
ATOM 528 C C . LYS A 1 70 ? -8.641 -4.926 -4.271 1.00 95.38 70 LYS A C 1
ATOM 530 O O . LYS A 1 70 ? -7.701 -5.166 -5.025 1.00 95.38 70 LYS A O 1
ATOM 535 N N . LEU A 1 71 ? -9.072 -5.787 -3.360 1.00 95.12 71 LEU A N 1
ATOM 536 C CA . LEU A 1 71 ? -8.523 -7.125 -3.221 1.00 95.12 71 LEU A CA 1
ATOM 537 C C . LEU A 1 71 ? -8.860 -7.992 -4.444 1.00 95.12 71 LEU A C 1
ATOM 539 O O . LEU A 1 71 ? -7.972 -8.655 -4.973 1.00 95.12 71 LEU A O 1
ATOM 543 N N . GLY A 1 72 ? -10.096 -7.910 -4.948 1.00 95.69 72 GLY A N 1
ATOM 544 C CA . GL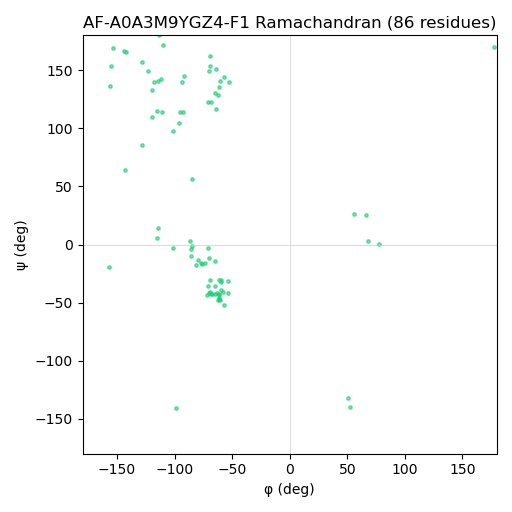Y A 1 72 ? -10.494 -8.552 -6.205 1.00 95.69 72 GLY A CA 1
ATOM 545 C C . GLY A 1 72 ? -9.713 -8.029 -7.416 1.00 95.69 72 GLY A C 1
ATOM 546 O O . GLY A 1 72 ? -9.174 -8.819 -8.187 1.00 95.69 72 GLY A O 1
ATOM 547 N N . GLU A 1 73 ? -9.569 -6.704 -7.551 1.00 94.81 73 GLU A N 1
ATOM 548 C CA . GLU A 1 73 ? -8.742 -6.091 -8.609 1.00 94.81 73 GLU A CA 1
ATOM 549 C C . GLU A 1 73 ? -7.277 -6.561 -8.549 1.00 94.81 73 GLU A C 1
ATOM 551 O O . GLU A 1 73 ? -6.665 -6.811 -9.586 1.00 94.81 73 GLU A O 1
ATOM 556 N N . ALA A 1 74 ? -6.710 -6.681 -7.344 1.00 94.44 74 ALA A N 1
ATOM 557 C CA . ALA A 1 74 ? -5.330 -7.117 -7.147 1.00 94.44 74 ALA A CA 1
ATOM 558 C C . ALA A 1 74 ? -5.124 -8.609 -7.450 1.00 94.44 74 ALA A C 1
ATOM 560 O O . ALA A 1 74 ? -4.063 -8.981 -7.954 1.00 94.44 74 ALA A O 1
ATOM 561 N N . ALA A 1 75 ? -6.112 -9.454 -7.141 1.00 94.88 75 ALA A N 1
ATOM 562 C CA . ALA A 1 75 ? -6.085 -10.872 -7.485 1.00 94.88 75 ALA A CA 1
ATOM 563 C C . ALA A 1 75 ? -6.188 -11.082 -9.005 1.00 94.88 75 ALA A C 1
ATOM 565 O O . ALA A 1 75 ? -5.448 -11.894 -9.570 1.00 94.88 75 ALA A O 1
ATOM 566 N N . GLY A 1 76 ? -7.077 -10.332 -9.668 1.00 93.69 76 GLY A N 1
ATOM 567 C CA . GLY A 1 76 ? -7.387 -10.518 -11.084 1.00 93.69 76 GLY A CA 1
ATOM 568 C C . GLY A 1 76 ? -7.759 -11.972 -11.387 1.00 93.69 76 GLY A C 1
ATOM 569 O O . GLY A 1 76 ? -8.397 -12.642 -10.580 1.00 93.69 76 GLY A O 1
ATOM 570 N N . ASP A 1 77 ? -7.288 -12.490 -12.520 1.00 94.88 77 ASP A N 1
ATOM 571 C CA . ASP A 1 77 ? -7.517 -13.889 -12.914 1.00 94.88 77 ASP A CA 1
ATOM 572 C C . ASP A 1 77 ? -6.469 -14.862 -12.334 1.00 94.88 77 ASP A C 1
ATOM 574 O O . ASP A 1 77 ? -6.472 -16.053 -12.648 1.00 94.88 77 ASP A O 1
ATOM 578 N N . ALA A 1 78 ? -5.528 -14.373 -11.517 1.00 95.75 78 ALA A N 1
ATOM 579 C CA . ALA A 1 78 ? -4.408 -15.177 -11.025 1.00 95.75 78 ALA A CA 1
ATOM 580 C C . ALA A 1 78 ? -4.798 -16.140 -9.892 1.00 95.75 78 ALA A C 1
ATOM 582 O O . ALA A 1 78 ? -4.037 -17.063 -9.593 1.00 95.75 78 ALA A O 1
ATOM 583 N N . VAL A 1 79 ? -5.961 -15.935 -9.266 1.00 92.00 79 VAL A N 1
ATOM 584 C CA . VAL A 1 79 ? -6.468 -16.759 -8.161 1.00 92.00 79 VAL A CA 1
ATOM 585 C C . VAL A 1 79 ? -7.898 -17.208 -8.488 1.00 92.00 79 VAL A C 1
ATOM 587 O O . VAL A 1 79 ? -8.854 -16.531 -8.114 1.00 92.00 79 VAL A O 1
ATOM 590 N N . PRO A 1 80 ? -8.070 -18.317 -9.231 1.00 91.25 80 PRO A N 1
ATOM 591 C CA . PRO A 1 80 ? -9.393 -18.837 -9.563 1.00 91.25 80 PRO A CA 1
ATOM 592 C C . PRO A 1 80 ? -10.218 -19.124 -8.306 1.00 91.25 80 PRO A C 1
ATOM 594 O O . PRO A 1 80 ? -9.668 -19.581 -7.308 1.00 91.25 80 PRO A O 1
ATOM 597 N N . GLU A 1 81 ? -11.528 -18.879 -8.387 1.00 91.31 81 GLU A N 1
ATOM 598 C CA . GLU A 1 81 ? -12.510 -19.140 -7.314 1.00 91.31 81 GLU A CA 1
ATOM 599 C C . GLU A 1 81 ? -12.373 -18.251 -6.063 1.00 91.31 81 GLU A C 1
ATOM 601 O O . GLU A 1 81 ? -13.152 -18.393 -5.127 1.00 91.31 81 GLU A O 1
ATOM 606 N N . PHE A 1 82 ? -11.446 -17.289 -6.052 1.00 93.50 82 PHE A N 1
ATOM 607 C CA . PHE A 1 82 ? -11.316 -16.329 -4.958 1.00 93.50 82 PHE A CA 1
ATOM 608 C C . PHE A 1 82 ? -12.473 -15.313 -4.936 1.00 93.50 82 PHE A C 1
ATOM 610 O O . PHE A 1 82 ? -12.662 -14.566 -5.898 1.00 93.50 82 PHE A O 1
ATOM 617 N N . ASP A 1 83 ? -13.202 -15.237 -3.815 1.00 93.81 83 ASP A N 1
ATOM 618 C CA . ASP A 1 83 ? -14.191 -14.188 -3.531 1.00 93.81 83 ASP A CA 1
ATOM 619 C C . ASP A 1 83 ? -13.685 -13.268 -2.402 1.00 93.81 83 ASP A C 1
ATOM 621 O O . ASP A 1 83 ? -13.583 -13.704 -1.255 1.00 93.81 83 ASP A O 1
ATOM 625 N N . PRO A 1 84 ? -13.395 -11.979 -2.672 1.00 94.25 84 PRO A N 1
ATOM 626 C CA . PRO A 1 84 ? -12.872 -11.061 -1.661 1.00 94.25 84 PRO A CA 1
ATOM 627 C C . PRO A 1 84 ? -13.890 -10.654 -0.580 1.00 94.25 84 PRO A C 1
ATOM 629 O O . PRO A 1 84 ? -13.535 -9.890 0.319 1.00 94.25 84 PRO A O 1
ATOM 632 N N . ASN A 1 85 ? -15.147 -11.104 -0.668 1.00 94.56 85 ASN A N 1
ATOM 633 C CA . ASN A 1 85 ? -16.202 -10.801 0.306 1.00 94.56 85 ASN A CA 1
ATOM 634 C C . ASN A 1 85 ? -16.472 -11.945 1.290 1.00 94.56 85 ASN A C 1
ATOM 636 O O . ASN A 1 85 ? -17.313 -11.786 2.178 1.00 94.56 85 ASN A O 1
ATOM 640 N N . VAL A 1 86 ? -15.795 -13.083 1.133 1.00 92.75 86 VAL A N 1
ATOM 641 C CA . VAL A 1 86 ? -15.980 -14.262 1.980 1.00 92.75 86 VAL A CA 1
ATOM 642 C C . VAL A 1 86 ? -14.659 -14.586 2.672 1.00 92.75 86 VAL A C 1
ATOM 644 O O . VAL A 1 86 ? -13.599 -14.576 2.054 1.00 92.75 86 VAL A O 1
ATOM 647 N N . ASP A 1 87 ? -14.734 -14.831 3.976 1.00 80.31 87 ASP A N 1
ATOM 648 C CA . ASP A 1 87 ? -13.625 -15.333 4.789 1.00 80.31 87 ASP A CA 1
ATOM 649 C C . ASP A 1 87 ? -13.881 -16.834 4.998 1.00 80.31 87 ASP A C 1
ATOM 651 O O . ASP A 1 87 ? -14.744 -17.202 5.802 1.00 80.31 87 ASP A O 1
ATOM 655 N N . GLU A 1 88 ? -13.238 -17.678 4.182 1.00 63.75 88 GLU A N 1
ATOM 656 C CA . GLU A 1 88 ? -13.335 -19.151 4.224 1.00 63.75 88 GLU A CA 1
ATOM 657 C C . GLU A 1 88 ? -12.128 -19.804 4.913 1.00 63.75 88 GLU A C 1
ATOM 659 O O . GLU A 1 88 ? -10.974 -19.394 4.642 1.00 63.75 88 GLU A O 1
#

Sequence (88 aa):
MVYHKDSAGTHCFRFANDADIGGVENFSGSFYKSPLVGWLSWPNEGLRQTMLGAFSGGVGPKLDDEFAGKLGEAAGDAVPEFDPNVDE

Secondary structure 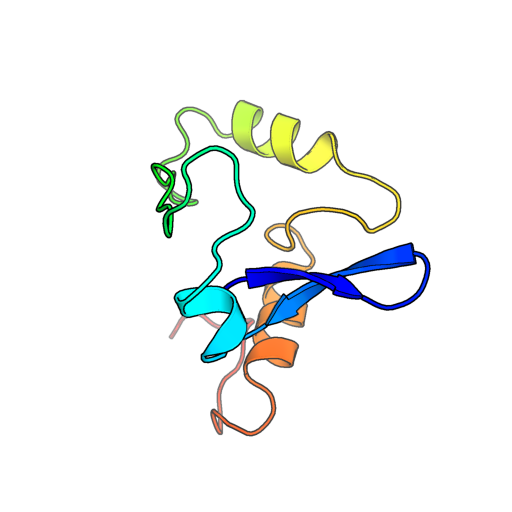(DSSP, 8-state):
-EEEEETTTEEEEE---HHHHHS--STTSS--------GGG-S-HHHHHHHHHT-BTTBS-S-STTHHHHHHHHHGGGSTT--TT---

Organism: NCBI:txid1051616